Protein AF-M3GZ84-F1 (afdb_monomer)

InterPro domains:
  IPR010106 Recombination-promoting nuclease RpnA [TIGR01784] (3-146)
  IPR051699 Rpn/YhgA-like nuclease [PTHR34611] (2-146)

Foldseek 3Di:
DDPVVVVVLLVCLVVVLVVCLPPDPVSNLVVVLVNVLSLVPDPDPVVSLVSLLVSLLVSLVSDPDDLVSVLVSQVVRPHDVVSSVSNVVSNVVVVVVVVVVVVVVVVVVVLLVVLLVVLLVCVVVPDDPVVSCVVSVDDPVSNVVVPNDNPPDPDD

Radius of gyration: 26.36 Å; Cα contacts (8 Å, |Δi|>4): 94; chains: 1; bounding box: 59×30×72 Å

Mean predicted aligned error: 8.47 Å

pLDDT: mean 87.45, std 11.93, range [36.0, 97.69]

Structure (mmCIF, N/CA/C/O backbone):
data_AF-M3GZ84-F1
#
_entry.id   AF-M3GZ84-F1
#
loop_
_atom_site.group_PDB
_atom_site.id
_atom_site.type_symbol
_atom_site.label_atom_id
_atom_site.label_alt_id
_atom_site.label_comp_id
_atom_site.label_asym_id
_atom_site.label_entity_id
_atom_site.label_seq_id
_atom_site.pdbx_PDB_ins_code
_atom_site.Cartn_x
_atom_site.Cartn_y
_atom_site.Cartn_z
_atom_site.occupancy
_atom_site.B_iso_or_equiv
_atom_site.auth_seq_id
_atom_site.auth_comp_id
_atom_site.auth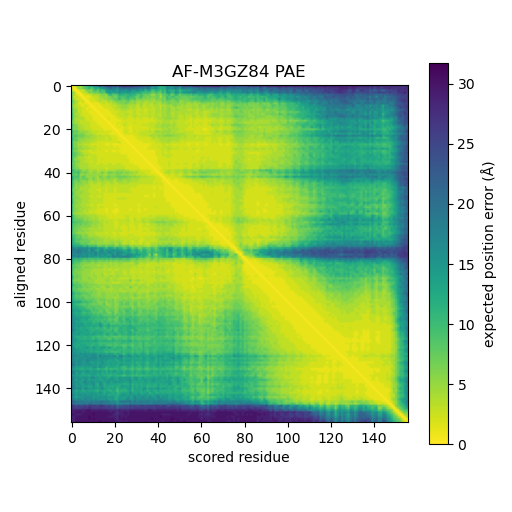_asym_id
_atom_site.auth_atom_id
_atom_site.pdbx_PDB_model_num
ATOM 1 N N . MET A 1 1 ? 9.089 13.309 -31.161 1.00 57.62 1 MET A N 1
ATOM 2 C CA . MET A 1 1 ? 8.425 12.030 -30.834 1.00 57.62 1 MET A CA 1
ATOM 3 C C . MET A 1 1 ? 6.951 12.296 -31.014 1.00 57.62 1 MET A C 1
ATOM 5 O O . MET A 1 1 ? 6.467 13.194 -30.340 1.00 57.62 1 MET A O 1
ATOM 9 N N . ASP A 1 2 ? 6.294 11.620 -31.954 1.00 69.88 2 ASP A N 1
ATOM 10 C CA . ASP A 1 2 ? 4.871 11.851 -32.221 1.00 69.88 2 ASP A CA 1
ATOM 11 C C . ASP A 1 2 ? 4.022 11.442 -31.019 1.00 69.88 2 ASP A C 1
ATOM 13 O O . ASP A 1 2 ? 4.279 10.406 -30.398 1.00 69.88 2 ASP A O 1
ATOM 17 N N . LEU A 1 3 ? 3.008 12.251 -30.708 1.00 68.62 3 LEU A N 1
ATOM 18 C CA . LEU A 1 3 ? 2.092 12.047 -29.584 1.00 68.62 3 LEU A CA 1
ATOM 19 C C . LEU A 1 3 ? 1.469 10.639 -29.609 1.00 68.62 3 LEU A C 1
ATOM 21 O O . LEU A 1 3 ? 1.516 9.928 -28.608 1.00 68.62 3 LEU A O 1
ATOM 25 N N . ASN A 1 4 ? 1.056 10.177 -30.793 1.00 75.25 4 ASN A N 1
ATOM 26 C CA . ASN A 1 4 ? 0.473 8.847 -31.012 1.00 75.25 4 ASN A CA 1
ATOM 27 C C . ASN A 1 4 ? 1.412 7.695 -30.604 1.00 75.25 4 ASN A C 1
ATOM 29 O O . ASN A 1 4 ? 0.971 6.649 -30.128 1.00 75.25 4 ASN A O 1
ATOM 33 N N . ARG A 1 5 ? 2.732 7.870 -30.772 1.00 75.62 5 ARG A N 1
ATOM 34 C CA . ARG A 1 5 ? 3.723 6.852 -30.392 1.00 75.62 5 ARG A CA 1
ATOM 35 C C . ARG A 1 5 ? 3.927 6.815 -28.879 1.00 75.62 5 ARG A C 1
ATOM 37 O O . ARG A 1 5 ? 4.102 5.733 -28.327 1.00 75.62 5 ARG A O 1
ATOM 44 N N . LEU A 1 6 ? 3.893 7.971 -28.218 1.00 75.31 6 LEU A N 1
ATOM 45 C CA . LEU A 1 6 ? 3.971 8.053 -26.760 1.00 75.31 6 LEU A CA 1
ATOM 46 C C . LEU A 1 6 ? 2.742 7.417 -26.109 1.00 75.31 6 LEU A C 1
ATOM 48 O O . LEU A 1 6 ? 2.899 6.572 -25.236 1.00 75.31 6 LEU A O 1
ATOM 52 N N . GLU A 1 7 ? 1.542 7.763 -26.576 1.00 78.31 7 GLU A N 1
ATOM 53 C CA . GLU A 1 7 ? 0.286 7.202 -26.068 1.00 78.31 7 GLU A CA 1
ATOM 54 C C . GLU A 1 7 ? 0.242 5.680 -26.228 1.00 78.31 7 GLU A C 1
ATOM 56 O O . GLU A 1 7 ? -0.076 4.965 -25.277 1.00 78.31 7 GLU A O 1
ATOM 61 N N . SER A 1 8 ? 0.666 5.164 -27.387 1.00 83.81 8 SER A N 1
ATOM 62 C CA . SER A 1 8 ? 0.755 3.719 -27.600 1.00 83.81 8 SER A CA 1
ATOM 63 C C . SER A 1 8 ? 1.757 3.037 -26.663 1.00 83.81 8 SER A C 1
ATOM 65 O O . SER A 1 8 ? 1.510 1.898 -26.269 1.00 83.81 8 SER A O 1
ATOM 67 N N . ILE A 1 9 ? 2.884 3.676 -26.328 1.00 79.00 9 ILE A N 1
ATOM 68 C CA . ILE A 1 9 ? 3.871 3.113 -25.392 1.00 79.00 9 ILE A CA 1
ATOM 69 C C . ILE A 1 9 ? 3.307 3.135 -23.973 1.00 79.00 9 ILE A C 1
ATOM 71 O O . ILE A 1 9 ? 3.304 2.105 -23.305 1.00 79.00 9 ILE A O 1
ATOM 75 N N . THR A 1 10 ? 2.777 4.274 -23.525 1.00 80.31 10 THR A N 1
ATOM 76 C CA . THR A 1 10 ? 2.200 4.419 -22.185 1.00 80.31 10 THR A CA 1
ATOM 77 C C . THR A 1 10 ? 1.062 3.426 -21.952 1.00 80.31 10 THR A C 1
ATOM 79 O O . THR A 1 10 ? 1.033 2.774 -20.911 1.00 80.31 10 THR A O 1
ATOM 82 N N . LEU A 1 11 ? 0.169 3.241 -22.929 1.00 85.12 11 LEU A N 1
ATOM 83 C CA . LEU A 1 11 ? -0.943 2.299 -22.809 1.00 85.12 11 LEU A CA 1
ATOM 84 C C . LEU A 1 11 ? -0.468 0.841 -22.743 1.00 85.12 11 LEU A C 1
ATOM 86 O O . LEU A 1 11 ? -0.977 0.080 -21.924 1.00 85.12 11 LEU A O 1
ATOM 90 N N . ARG A 1 12 ? 0.536 0.458 -23.545 1.00 86.31 12 ARG A N 1
ATOM 91 C CA . ARG A 1 12 ? 1.141 -0.886 -23.482 1.00 86.31 12 ARG A CA 1
ATOM 92 C C . ARG A 1 12 ? 1.794 -1.156 -22.131 1.00 86.31 12 ARG A C 1
ATOM 94 O O . ARG A 1 12 ? 1.568 -2.221 -21.567 1.00 86.31 12 ARG A O 1
ATOM 101 N N . VAL A 1 13 ? 2.552 -0.190 -21.610 1.00 87.12 13 VAL A N 1
ATOM 102 C CA . VAL A 1 13 ? 3.202 -0.300 -20.297 1.00 87.12 13 VAL A CA 1
ATOM 103 C C . VAL A 1 13 ? 2.159 -0.485 -19.199 1.00 87.12 13 VAL A C 1
ATOM 105 O O . VAL A 1 13 ? 2.245 -1.450 -18.446 1.00 87.12 13 VAL A O 1
ATOM 108 N N . ILE A 1 14 ? 1.144 0.385 -19.138 1.00 85.94 14 ILE A N 1
ATOM 109 C CA . ILE A 1 14 ? 0.098 0.308 -18.108 1.00 85.94 14 ILE A CA 1
ATOM 110 C C . ILE A 1 14 ? -0.656 -1.018 -18.205 1.00 85.94 14 ILE A C 1
ATOM 112 O O . ILE A 1 14 ? -0.766 -1.731 -17.210 1.00 85.94 14 ILE A O 1
ATOM 116 N N . LEU A 1 15 ? -1.158 -1.365 -19.394 1.00 89.25 15 LEU A N 1
ATOM 117 C CA . LEU A 1 15 ? -1.984 -2.554 -19.569 1.00 89.25 15 LEU A CA 1
ATOM 118 C C . LEU A 1 15 ? -1.208 -3.829 -19.240 1.00 89.25 15 LEU A C 1
ATOM 120 O O . LEU A 1 15 ? -1.710 -4.667 -18.495 1.00 89.25 15 LEU A O 1
ATOM 124 N N . GLY A 1 16 ? 0.014 -3.968 -19.753 1.00 90.69 16 GLY A N 1
ATOM 125 C CA . GLY A 1 16 ? 0.781 -5.184 -19.523 1.00 90.69 16 GLY A CA 1
ATOM 126 C C . GLY A 1 16 ? 1.244 -5.318 -18.070 1.00 90.69 16 GLY A C 1
ATOM 127 O O . GLY A 1 16 ? 1.225 -6.424 -17.541 1.00 90.69 16 GLY A O 1
ATOM 128 N N . VAL A 1 17 ? 1.557 -4.214 -17.374 1.00 92.44 17 VAL A N 1
ATOM 129 C CA . VAL A 1 17 ? 1.848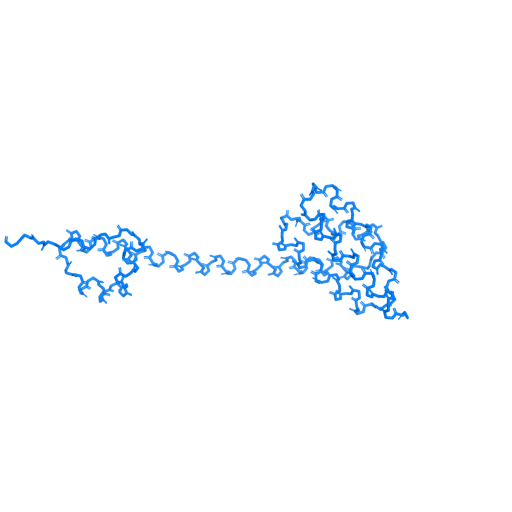 -4.271 -15.929 1.00 92.44 17 VAL A CA 1
ATOM 130 C C . VAL A 1 17 ? 0.610 -4.721 -15.164 1.00 92.44 17 VAL A C 1
ATOM 132 O O . VAL A 1 17 ? 0.706 -5.670 -14.400 1.00 92.44 17 VAL A O 1
ATOM 135 N N . VAL A 1 18 ? -0.560 -4.123 -15.411 1.00 92.50 18 VAL A N 1
ATOM 136 C CA . VAL A 1 18 ? -1.818 -4.505 -14.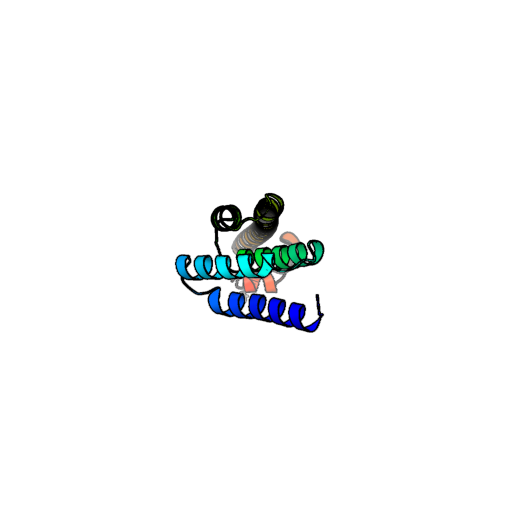740 1.00 92.50 18 VAL A CA 1
ATOM 137 C C . VAL A 1 18 ? -2.175 -5.975 -14.981 1.00 92.50 18 VAL A C 1
ATOM 139 O O . VAL A 1 18 ? -2.633 -6.654 -14.068 1.00 92.50 18 VAL A O 1
ATOM 142 N N . GLN A 1 19 ? -1.957 -6.486 -16.193 1.00 92.81 19 GLN A N 1
ATOM 143 C CA . GLN A 1 19 ? -2.244 -7.882 -16.530 1.00 92.81 19 GLN A CA 1
ATOM 144 C C . GLN A 1 19 ? -1.292 -8.864 -15.842 1.00 92.81 19 GLN A C 1
ATOM 146 O O . GLN A 1 19 ? -1.713 -9.950 -15.452 1.00 92.81 19 GLN A O 1
ATOM 151 N N . LYS A 1 20 ? -0.020 -8.484 -15.690 1.00 94.56 20 LYS A N 1
ATOM 152 C CA . LYS A 1 20 ? 1.041 -9.379 -15.216 1.00 94.56 20 LYS A CA 1
ATOM 153 C C . LYS A 1 20 ? 1.379 -9.216 -13.737 1.00 94.56 20 LYS A C 1
ATOM 155 O O . LYS A 1 20 ? 2.101 -10.043 -13.191 1.00 94.56 20 LYS A O 1
ATOM 160 N N . ILE A 1 21 ? 0.824 -8.206 -13.061 1.00 94.06 21 ILE A N 1
ATOM 161 C CA . ILE A 1 21 ? 1.081 -7.907 -11.641 1.00 94.06 21 ILE A CA 1
ATOM 162 C C . ILE A 1 21 ? 0.657 -9.028 -10.686 1.00 94.06 21 ILE A C 1
ATOM 164 O O . ILE A 1 21 ? 0.983 -8.972 -9.511 1.00 94.06 21 ILE A O 1
ATOM 168 N N . TRP A 1 22 ? -0.051 -10.059 -11.137 1.00 93.12 22 TRP A N 1
ATOM 169 C CA . TRP A 1 22 ? -0.416 -11.216 -10.310 1.00 93.12 22 TRP A CA 1
ATOM 170 C C . TRP A 1 22 ? 0.322 -12.503 -10.713 1.00 93.12 22 TRP A C 1
ATOM 172 O O . TRP A 1 22 ? 0.101 -13.544 -10.104 1.00 93.12 22 TRP A O 1
ATOM 182 N N . GLU A 1 23 ? 1.203 -12.451 -11.719 1.00 94.19 23 GLU A N 1
ATOM 183 C CA . GLU A 1 23 ? 2.042 -13.590 -12.121 1.00 94.19 23 GLU A CA 1
ATOM 184 C C . GLU A 1 23 ? 3.148 -13.873 -11.086 1.00 94.19 23 GLU A C 1
ATOM 186 O O . GLU A 1 23 ? 3.435 -13.045 -10.232 1.00 94.19 23 GLU A O 1
ATOM 191 N N . GLY A 1 24 ? 3.811 -15.030 -11.133 1.00 92.94 24 GLY A N 1
ATOM 192 C CA . GLY A 1 24 ? 4.948 -15.290 -10.233 1.00 92.94 24 GLY A CA 1
ATOM 193 C C . GLY A 1 24 ? 6.099 -14.291 -10.430 1.00 92.94 24 GLY A C 1
ATOM 194 O O . GLY A 1 24 ? 6.284 -13.778 -11.536 1.00 92.94 24 GLY A O 1
ATOM 195 N N . ASP A 1 25 ? 6.897 -14.051 -9.385 1.00 90.75 25 ASP A N 1
ATOM 196 C CA . ASP A 1 25 ? 7.905 -12.975 -9.361 1.00 90.75 25 ASP A CA 1
ATOM 197 C C . ASP A 1 25 ? 8.889 -13.041 -10.529 1.00 90.75 25 ASP A C 1
ATOM 199 O O . ASP A 1 25 ? 9.117 -12.036 -11.192 1.00 90.75 25 ASP A O 1
ATOM 203 N N . ALA A 1 26 ? 9.384 -14.232 -10.876 1.00 91.19 26 ALA A N 1
ATOM 204 C CA . ALA A 1 26 ? 10.273 -14.408 -12.026 1.00 91.19 26 ALA A CA 1
ATOM 205 C C . ALA A 1 26 ? 9.624 -13.991 -13.364 1.00 91.19 26 ALA A C 1
ATOM 207 O O . ALA A 1 26 ? 10.275 -13.358 -14.195 1.00 91.19 26 ALA A O 1
ATOM 208 N N . SER A 1 27 ? 8.341 -14.318 -13.571 1.00 93.44 27 SER A N 1
ATOM 209 C CA . SER A 1 27 ? 7.594 -13.942 -14.784 1.00 93.44 27 SER A CA 1
ATOM 210 C C . SER A 1 27 ? 7.365 -12.435 -14.838 1.00 93.44 27 SER A C 1
ATOM 212 O O . SER A 1 27 ? 7.602 -11.788 -15.860 1.00 93.44 27 SER A O 1
ATOM 214 N N . PHE A 1 28 ? 6.948 -11.864 -13.707 1.00 94.81 28 PHE A N 1
ATOM 215 C CA . PHE A 1 28 ? 6.682 -10.440 -13.596 1.00 94.81 28 PHE A CA 1
ATOM 216 C C . PHE A 1 28 ? 7.956 -9.602 -13.770 1.00 94.81 28 PHE A C 1
ATOM 218 O O . PHE A 1 28 ? 7.951 -8.651 -14.548 1.00 94.81 28 PHE A O 1
ATOM 225 N N . LEU A 1 29 ? 9.057 -9.975 -13.110 1.00 91.88 29 LEU A N 1
ATOM 226 C CA . LEU A 1 29 ? 10.350 -9.293 -13.216 1.00 91.88 29 LEU A CA 1
ATOM 227 C C . LEU A 1 29 ? 10.942 -9.389 -14.626 1.00 91.88 29 LEU A C 1
ATOM 229 O O . LEU A 1 29 ? 11.462 -8.398 -15.135 1.00 91.88 29 LEU A O 1
ATOM 233 N N . GLY A 1 30 ? 10.813 -10.544 -15.289 1.00 91.62 30 GLY A N 1
ATOM 234 C CA . GLY A 1 30 ? 11.210 -10.692 -16.691 1.00 91.62 30 GLY A CA 1
ATOM 235 C C . GLY A 1 30 ? 10.466 -9.711 -17.601 1.00 91.62 30 GLY A C 1
ATOM 236 O O . GLY A 1 30 ? 11.090 -8.962 -18.352 1.00 91.62 30 GLY A O 1
ATOM 237 N N . TYR A 1 31 ? 9.139 -9.635 -17.461 1.00 92.88 31 TYR A N 1
ATOM 238 C CA . TYR A 1 31 ? 8.319 -8.666 -18.192 1.00 92.88 31 TYR A CA 1
ATOM 239 C C . TYR A 1 31 ? 8.659 -7.210 -17.838 1.00 92.88 31 TYR A C 1
ATOM 241 O O . TYR A 1 31 ? 8.696 -6.340 -18.709 1.00 92.88 31 TYR A O 1
ATOM 249 N N . LEU A 1 32 ? 8.929 -6.926 -16.564 1.00 92.12 32 LEU A N 1
ATOM 250 C CA . LEU A 1 32 ? 9.310 -5.592 -16.118 1.00 92.12 32 LEU A CA 1
ATOM 251 C C . LEU A 1 32 ? 10.612 -5.128 -16.794 1.00 92.12 32 LEU A C 1
ATOM 253 O O . LEU A 1 32 ? 10.733 -3.955 -17.140 1.00 92.12 32 LEU A O 1
ATOM 257 N N . GLY A 1 33 ? 11.536 -6.052 -17.074 1.00 90.00 33 GLY A N 1
ATOM 258 C CA . GLY A 1 33 ? 12.761 -5.765 -17.818 1.00 90.00 33 GLY A CA 1
ATOM 259 C C . GLY A 1 33 ? 12.467 -5.305 -19.246 1.00 90.00 33 GLY A C 1
ATOM 260 O O . GLY A 1 33 ? 13.018 -4.306 -19.704 1.00 90.00 33 GLY A O 1
ATOM 261 N N . GLU A 1 34 ? 11.524 -5.962 -19.925 1.00 89.50 34 GLU A N 1
ATOM 262 C CA . GLU A 1 34 ? 11.061 -5.544 -21.255 1.00 89.50 34 GLU A CA 1
ATOM 263 C C . GLU A 1 34 ? 10.404 -4.157 -21.220 1.00 89.50 34 GLU A C 1
ATOM 265 O O . GLU A 1 34 ? 10.654 -3.319 -22.089 1.00 89.50 34 GLU A O 1
ATOM 270 N N . VAL A 1 35 ? 9.588 -3.883 -20.195 1.00 90.31 35 VAL A N 1
ATOM 271 C CA . VAL A 1 35 ? 8.982 -2.560 -19.977 1.00 90.31 35 VAL A CA 1
ATOM 272 C C . VAL A 1 35 ? 10.055 -1.492 -19.822 1.00 90.31 35 VAL A C 1
ATOM 274 O O . VAL A 1 35 ? 9.943 -0.420 -20.419 1.00 90.31 35 VAL A O 1
ATOM 277 N N . PHE A 1 36 ? 11.097 -1.773 -19.046 1.00 88.50 36 PHE A N 1
ATOM 278 C CA . PHE A 1 36 ? 12.198 -0.845 -18.849 1.00 88.50 36 PHE A CA 1
ATOM 279 C C . PHE A 1 36 ? 12.901 -0.576 -20.180 1.00 88.50 36 PHE A C 1
ATOM 281 O O . PHE A 1 36 ? 12.942 0.573 -20.616 1.00 88.50 36 PHE A O 1
ATOM 288 N N . GLU A 1 37 ? 13.312 -1.604 -20.919 1.00 85.50 37 GLU A N 1
ATOM 289 C CA . GLU A 1 37 ? 13.907 -1.429 -22.251 1.00 85.50 37 GLU A CA 1
ATOM 290 C C . GLU A 1 37 ? 13.025 -0.584 -23.190 1.00 85.50 37 GLU A C 1
ATOM 292 O O . GLU A 1 37 ? 13.518 0.332 -23.853 1.00 85.50 37 GLU A O 1
ATOM 297 N N . LEU A 1 38 ? 11.702 -0.778 -23.187 1.00 86.56 38 LEU A N 1
ATOM 298 C CA . LEU A 1 38 ? 10.774 0.055 -23.964 1.00 86.56 38 LEU A CA 1
ATOM 299 C C . LEU A 1 38 ? 10.793 1.531 -23.535 1.00 86.56 38 LEU A C 1
ATOM 301 O O . LEU A 1 38 ? 10.751 2.429 -24.385 1.00 86.56 38 LEU A O 1
ATOM 305 N N . LEU A 1 39 ? 10.873 1.799 -22.231 1.00 85.62 39 LEU A N 1
ATOM 306 C CA . LEU A 1 39 ? 10.952 3.152 -21.682 1.00 85.62 39 LEU A CA 1
ATOM 307 C C . LEU A 1 39 ? 12.294 3.832 -21.988 1.00 85.62 39 LEU A C 1
ATOM 309 O O . LEU A 1 39 ? 12.312 5.058 -22.135 1.00 85.62 39 LEU A O 1
ATOM 313 N N . THR A 1 40 ? 13.394 3.087 -22.185 1.00 77.31 40 THR A N 1
ATOM 314 C CA . THR A 1 40 ? 14.672 3.678 -22.645 1.00 77.31 40 THR A CA 1
ATOM 315 C C . THR A 1 40 ? 14.538 4.381 -23.998 1.00 77.31 40 THR A C 1
ATOM 317 O O . THR A 1 40 ? 15.210 5.384 -24.255 1.00 77.31 40 THR A O 1
ATOM 320 N N . GLY A 1 41 ? 13.622 3.904 -24.849 1.00 78.81 41 GLY A N 1
ATOM 321 C CA . GLY A 1 41 ? 13.349 4.468 -26.168 1.00 78.81 41 GLY A CA 1
ATOM 322 C C . GLY A 1 41 ? 12.670 5.844 -26.140 1.00 78.81 41 GLY A C 1
ATOM 323 O O . GLY A 1 41 ? 12.601 6.520 -27.173 1.00 78.81 41 GLY A O 1
ATOM 324 N N . LEU A 1 42 ? 12.174 6.293 -24.981 1.00 83.81 42 LEU A N 1
ATOM 325 C CA . LEU A 1 42 ? 11.520 7.593 -24.824 1.00 83.81 42 LEU A CA 1
ATOM 326 C C . LEU A 1 42 ? 12.546 8.717 -24.684 1.00 83.81 42 LEU A C 1
ATOM 328 O O . LEU A 1 42 ? 13.132 8.902 -23.624 1.00 83.81 42 LEU A O 1
ATOM 332 N N . LYS A 1 43 ? 12.719 9.542 -25.722 1.00 82.69 43 LYS A N 1
ATOM 333 C CA . LYS A 1 43 ? 13.688 10.659 -25.701 1.00 82.69 43 LYS A CA 1
ATOM 334 C C . LYS A 1 43 ? 13.414 11.724 -24.629 1.00 82.69 43 LYS A C 1
ATOM 336 O O . LYS A 1 43 ? 14.330 12.447 -24.264 1.00 82.69 43 LYS A O 1
ATOM 341 N N . ASN A 1 44 ? 12.167 11.863 -24.177 1.00 86.44 44 ASN A N 1
ATOM 342 C CA . ASN A 1 44 ? 11.808 12.840 -23.151 1.00 86.44 44 ASN A CA 1
ATOM 343 C C . ASN A 1 44 ? 12.063 12.247 -21.760 1.00 86.44 44 ASN A C 1
ATOM 345 O O . ASN A 1 44 ? 11.287 11.421 -21.283 1.00 86.44 44 ASN A O 1
ATOM 349 N N . GLU A 1 45 ? 13.146 12.694 -21.134 1.00 85.19 45 GLU A N 1
ATOM 350 C CA . GLU A 1 45 ? 13.583 12.265 -19.807 1.00 85.19 45 GLU A CA 1
ATOM 351 C C . GLU A 1 45 ? 12.559 12.576 -18.713 1.00 85.19 45 GLU A C 1
ATOM 353 O O . GLU A 1 45 ? 12.153 11.673 -17.989 1.00 85.19 45 GLU A O 1
ATOM 358 N N . SER A 1 46 ? 12.047 13.809 -18.658 1.00 87.94 46 SER A N 1
ATOM 359 C CA . SER A 1 46 ? 11.027 14.204 -17.676 1.00 87.94 46 SER A CA 1
ATOM 360 C C . SER A 1 46 ? 9.794 13.298 -17.745 1.00 87.94 46 SER A C 1
ATOM 362 O O . SER A 1 46 ? 9.299 12.826 -16.721 1.00 87.94 46 SER A O 1
ATOM 364 N N . LYS A 1 47 ? 9.340 12.967 -18.962 1.00 86.75 47 LYS A N 1
ATOM 365 C CA . LYS A 1 47 ? 8.206 12.056 -19.144 1.00 86.75 47 LYS A CA 1
ATOM 366 C C . LYS A 1 47 ? 8.537 10.627 -18.724 1.00 86.75 47 LYS A C 1
ATOM 368 O O . LYS A 1 47 ? 7.673 9.930 -18.199 1.00 86.75 47 LYS A O 1
ATOM 373 N N . ARG A 1 48 ? 9.774 10.188 -18.955 1.00 87.12 48 ARG A N 1
ATOM 374 C CA . ARG A 1 48 ? 10.252 8.866 -18.551 1.00 87.12 48 ARG A CA 1
ATOM 375 C C . ARG A 1 48 ? 10.257 8.732 -17.029 1.00 87.12 48 ARG A C 1
ATOM 377 O O . ARG A 1 48 ? 9.695 7.769 -16.519 1.00 87.12 48 ARG A O 1
ATOM 384 N N . VAL A 1 49 ? 10.804 9.724 -16.324 1.00 88.62 49 VAL A N 1
ATOM 385 C CA . VAL A 1 49 ? 10.797 9.803 -14.855 1.00 88.62 49 VAL A CA 1
ATOM 386 C C . VAL A 1 49 ? 9.367 9.769 -14.314 1.00 88.62 49 VAL A C 1
ATOM 388 O O . VAL A 1 49 ? 9.076 8.982 -13.419 1.00 88.62 49 VAL A O 1
ATOM 391 N N . GLU A 1 50 ? 8.445 10.539 -14.903 1.00 89.81 50 GLU A N 1
ATOM 392 C CA . GLU A 1 50 ? 7.031 10.539 -14.496 1.00 89.81 50 GLU A CA 1
ATOM 393 C C . GLU A 1 50 ? 6.384 9.146 -14.632 1.00 89.81 50 GLU A C 1
ATOM 395 O O . GLU A 1 50 ? 5.628 8.713 -13.759 1.00 89.81 50 GLU A O 1
ATOM 400 N N . ILE A 1 51 ? 6.681 8.431 -15.723 1.00 89.31 51 ILE A N 1
ATOM 401 C CA . ILE A 1 51 ? 6.162 7.078 -15.953 1.00 89.31 51 ILE A CA 1
ATOM 402 C C . ILE A 1 51 ? 6.753 6.095 -14.940 1.00 89.31 51 ILE A C 1
ATOM 404 O O . ILE A 1 51 ? 5.993 5.343 -14.334 1.00 89.31 51 ILE A O 1
ATOM 408 N N . PHE A 1 52 ? 8.070 6.123 -14.714 1.00 90.38 52 PHE A N 1
ATOM 409 C CA . PHE A 1 52 ? 8.723 5.264 -13.723 1.00 90.38 52 PHE A CA 1
ATOM 410 C C . PHE A 1 52 ? 8.193 5.500 -12.315 1.00 90.38 52 PHE A C 1
ATOM 412 O O . PHE A 1 52 ? 7.862 4.543 -11.623 1.00 90.38 52 PHE A O 1
ATOM 419 N N . GLN A 1 53 ? 8.030 6.759 -11.911 1.00 91.19 53 GLN A N 1
ATOM 420 C CA . GLN A 1 53 ? 7.509 7.096 -10.591 1.00 91.19 53 GLN A CA 1
ATOM 421 C C . GLN A 1 53 ? 6.111 6.503 -10.372 1.00 91.19 53 GLN A C 1
ATOM 423 O O . GLN A 1 53 ? 5.848 5.887 -9.340 1.00 91.19 53 GLN A O 1
ATOM 428 N N . LYS A 1 54 ? 5.213 6.651 -11.354 1.00 92.00 54 LYS A N 1
ATOM 429 C CA . LYS A 1 54 ? 3.861 6.074 -11.295 1.00 92.00 54 LYS A CA 1
ATOM 430 C C . LYS A 1 54 ? 3.886 4.547 -11.315 1.00 92.00 54 LYS A C 1
ATOM 432 O O . LYS A 1 54 ? 3.098 3.918 -10.615 1.00 92.00 54 LYS A O 1
ATOM 437 N N . LEU A 1 55 ? 4.789 3.964 -12.100 1.00 92.94 55 LEU A N 1
ATOM 438 C CA . LEU A 1 55 ? 4.962 2.523 -12.206 1.00 92.94 55 LEU A CA 1
ATOM 439 C C . LEU A 1 55 ? 5.437 1.919 -10.880 1.00 92.94 55 LEU A C 1
ATOM 441 O O . LEU A 1 55 ? 4.783 1.017 -10.368 1.00 92.94 55 LEU A O 1
ATOM 445 N N . PHE A 1 56 ? 6.510 2.446 -10.288 1.00 94.19 56 PHE A N 1
ATOM 446 C CA . PHE A 1 56 ? 7.020 1.990 -8.991 1.00 94.19 56 PHE A CA 1
ATOM 447 C C . PHE A 1 56 ? 5.986 2.168 -7.889 1.00 94.19 56 PHE A C 1
ATOM 449 O O . PHE A 1 56 ? 5.762 1.245 -7.110 1.00 94.19 56 PHE A O 1
ATOM 456 N N . LEU A 1 57 ? 5.290 3.310 -7.871 1.00 93.62 57 LEU A N 1
ATOM 457 C CA . LEU A 1 57 ? 4.207 3.541 -6.924 1.00 93.62 57 LEU A CA 1
ATOM 458 C C . LEU A 1 57 ? 3.139 2.448 -7.027 1.00 93.62 57 LEU A C 1
ATOM 460 O O . LEU A 1 57 ? 2.705 1.928 -6.006 1.00 93.62 57 LEU A O 1
ATOM 464 N N . TYR A 1 58 ? 2.707 2.092 -8.237 1.00 94.25 58 TYR A N 1
ATOM 465 C CA . TYR A 1 58 ? 1.711 1.040 -8.423 1.00 94.25 58 TYR A CA 1
ATOM 466 C C . TYR A 1 58 ? 2.237 -0.332 -7.991 1.00 94.25 58 TYR A C 1
ATOM 468 O O . TYR A 1 58 ? 1.562 -1.029 -7.238 1.00 94.25 58 TYR A O 1
ATOM 476 N N . ILE A 1 59 ? 3.448 -0.695 -8.420 1.00 94.50 59 ILE A N 1
ATOM 477 C CA . ILE A 1 59 ? 4.048 -1.997 -8.117 1.00 94.50 59 ILE A CA 1
ATOM 478 C C . ILE A 1 59 ? 4.173 -2.191 -6.605 1.00 94.50 59 ILE A C 1
ATOM 480 O O . ILE A 1 59 ? 3.634 -3.164 -6.091 1.00 94.50 59 ILE A O 1
ATOM 484 N N . PHE A 1 60 ? 4.791 -1.253 -5.885 1.00 94.75 60 PHE A N 1
ATOM 485 C CA . PHE A 1 60 ? 4.991 -1.369 -4.435 1.00 94.75 60 PHE A CA 1
ATOM 486 C C . PHE A 1 60 ? 3.695 -1.266 -3.620 1.00 94.75 60 PHE A C 1
ATOM 488 O O . PHE A 1 60 ? 3.650 -1.717 -2.483 1.00 94.75 60 PHE A O 1
ATOM 495 N N . ASN A 1 61 ? 2.631 -0.672 -4.173 1.00 91.81 61 ASN A N 1
ATOM 496 C CA . ASN A 1 61 ? 1.323 -0.664 -3.509 1.00 91.81 61 ASN A CA 1
ATOM 497 C C . ASN A 1 61 ? 0.572 -1.994 -3.650 1.00 91.81 61 ASN A C 1
ATOM 499 O O . ASN A 1 61 ? -0.281 -2.296 -2.820 1.00 91.81 61 ASN A O 1
ATOM 503 N N . VAL A 1 62 ? 0.822 -2.746 -4.724 1.00 92.31 62 VAL A N 1
ATOM 504 C CA . VAL A 1 62 ? 0.090 -3.986 -5.028 1.00 92.31 62 VAL A CA 1
ATOM 505 C C . VAL A 1 62 ? 0.893 -5.225 -4.642 1.00 92.31 62 VAL A C 1
ATOM 507 O O . VAL A 1 62 ? 0.304 -6.246 -4.294 1.00 92.31 62 VAL A O 1
ATOM 510 N N . ARG A 1 63 ? 2.224 -5.146 -4.699 1.00 91.75 63 ARG A N 1
ATOM 511 C CA . ARG A 1 63 ? 3.141 -6.253 -4.440 1.00 91.75 63 ARG A CA 1
ATOM 512 C C . ARG A 1 63 ? 4.081 -5.965 -3.288 1.00 91.75 63 ARG A C 1
ATOM 514 O O . ARG A 1 63 ? 4.676 -4.894 -3.210 1.00 91.75 63 ARG A O 1
ATOM 521 N N . GLU A 1 64 ? 4.313 -7.006 -2.501 1.00 89.50 64 GLU A N 1
ATOM 522 C CA . GLU A 1 64 ? 5.414 -7.093 -1.545 1.00 89.50 64 GLU A CA 1
ATOM 523 C C . GLU A 1 64 ? 6.700 -7.497 -2.283 1.00 89.50 64 GLU A C 1
ATOM 525 O O . GLU A 1 64 ? 7.164 -8.626 -2.175 1.00 89.50 64 GLU A O 1
ATOM 530 N N . ILE A 1 65 ? 7.224 -6.587 -3.107 1.00 90.56 65 ILE A N 1
ATOM 531 C CA . ILE A 1 65 ? 8.481 -6.777 -3.836 1.00 90.56 65 ILE A CA 1
ATOM 532 C C . ILE A 1 65 ? 9.570 -5.915 -3.209 1.00 90.56 65 ILE A C 1
ATOM 534 O O . ILE A 1 65 ? 9.331 -4.744 -2.890 1.00 90.56 65 ILE A O 1
ATOM 538 N N . GLU A 1 66 ? 10.768 -6.471 -3.044 1.00 91.12 66 GLU A N 1
ATOM 539 C CA . GLU A 1 66 ? 11.861 -5.699 -2.469 1.00 91.12 66 GLU A CA 1
ATOM 540 C C . GLU A 1 66 ? 12.373 -4.681 -3.499 1.00 91.12 66 GLU A C 1
ATOM 542 O O . GLU A 1 66 ? 12.580 -5.020 -4.670 1.00 91.12 66 GLU A O 1
ATOM 547 N N . PRO A 1 67 ? 12.632 -3.420 -3.106 1.00 90.81 67 PRO A N 1
ATOM 548 C CA . PRO A 1 67 ? 13.117 -2.404 -4.040 1.00 90.81 67 PRO A CA 1
ATOM 549 C C . PRO A 1 67 ? 14.420 -2.813 -4.726 1.00 90.81 67 PRO A C 1
ATOM 551 O O . PRO A 1 67 ? 14.649 -2.454 -5.879 1.00 90.81 67 PRO A O 1
ATOM 554 N N . THR A 1 68 ? 15.235 -3.618 -4.042 1.00 90.94 68 THR A N 1
ATOM 555 C CA . THR A 1 68 ? 16.494 -4.164 -4.553 1.00 90.94 68 THR A CA 1
ATOM 556 C C . THR A 1 68 ? 16.306 -5.077 -5.762 1.00 90.94 6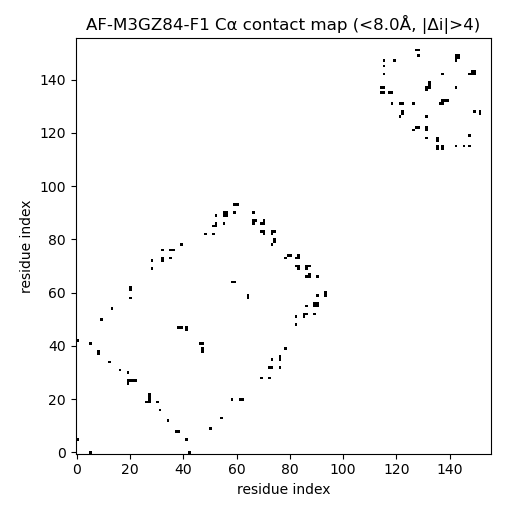8 THR A C 1
ATOM 558 O O . THR A 1 68 ? 17.166 -5.113 -6.637 1.00 90.94 68 THR A O 1
ATOM 561 N N . GLU A 1 69 ? 15.183 -5.786 -5.875 1.00 91.06 69 GLU A N 1
ATOM 562 C CA . GLU A 1 69 ? 14.890 -6.619 -7.047 1.00 91.06 69 GLU A CA 1
ATOM 563 C C . GLU A 1 69 ? 14.659 -5.753 -8.289 1.00 91.06 69 GLU A C 1
ATOM 565 O O . GLU A 1 69 ? 15.133 -6.074 -9.382 1.00 91.06 69 GLU A O 1
ATOM 570 N N . ILE A 1 70 ? 14.002 -4.605 -8.106 1.00 90.00 70 ILE A N 1
ATOM 571 C CA . ILE A 1 70 ? 13.791 -3.619 -9.167 1.00 90.00 70 ILE A CA 1
ATOM 572 C C . ILE A 1 70 ? 15.094 -2.887 -9.505 1.00 90.00 70 ILE A C 1
ATOM 574 O O . ILE A 1 70 ? 15.398 -2.724 -10.688 1.00 90.00 70 ILE A O 1
ATOM 578 N N . THR A 1 71 ? 15.881 -2.458 -8.511 1.00 87.62 71 THR A N 1
ATOM 579 C CA . THR A 1 71 ? 17.158 -1.777 -8.786 1.00 87.62 71 THR A CA 1
ATOM 580 C C . THR A 1 71 ? 18.135 -2.700 -9.498 1.00 87.62 71 THR A C 1
ATOM 582 O O . THR A 1 71 ? 18.717 -2.284 -10.494 1.00 87.62 71 THR A O 1
ATOM 585 N N . ASN A 1 72 ? 18.229 -3.971 -9.092 1.00 87.62 72 ASN A N 1
ATOM 586 C CA . ASN A 1 72 ? 19.036 -4.969 -9.790 1.00 87.62 72 ASN A CA 1
ATOM 587 C C . ASN A 1 72 ? 18.645 -5.051 -11.269 1.00 87.62 72 ASN A C 1
ATOM 589 O O . ASN A 1 72 ? 19.514 -5.046 -12.136 1.00 87.62 72 ASN A O 1
ATOM 593 N N . LEU A 1 73 ? 17.351 -5.079 -11.589 1.00 86.50 73 LEU A N 1
ATOM 594 C CA . LEU A 1 73 ? 16.875 -5.115 -12.972 1.00 86.50 73 LEU A CA 1
ATOM 595 C C . LEU A 1 73 ? 17.257 -3.849 -13.767 1.00 86.50 73 LEU A C 1
ATOM 597 O O . LEU A 1 73 ? 17.651 -3.945 -14.934 1.00 86.50 73 LEU A O 1
ATOM 601 N N . LEU A 1 74 ? 17.193 -2.673 -13.135 1.00 84.06 74 LEU A N 1
ATOM 602 C CA . LEU A 1 74 ? 17.589 -1.388 -13.729 1.00 84.06 74 LEU A CA 1
ATOM 603 C C . LEU A 1 74 ? 19.095 -1.311 -14.006 1.00 84.06 74 LEU A C 1
ATOM 605 O O . LEU A 1 74 ? 19.497 -0.870 -15.086 1.00 84.06 74 LEU A O 1
ATOM 609 N N . SER A 1 75 ? 19.927 -1.809 -13.088 1.00 77.25 75 SER A N 1
ATOM 610 C CA . SER A 1 75 ? 21.385 -1.808 -13.248 1.00 77.25 75 SER A CA 1
ATOM 611 C C . SER A 1 75 ? 21.843 -2.598 -14.483 1.00 77.25 75 SER A C 1
ATOM 613 O O . SER A 1 75 ? 22.876 -2.288 -15.076 1.00 77.25 75 SER A O 1
ATOM 615 N N . HIS A 1 76 ? 21.065 -3.599 -14.913 1.00 69.75 76 HIS A N 1
ATOM 616 C CA . HIS A 1 76 ? 21.360 -4.410 -16.100 1.00 69.75 76 HIS A CA 1
ATOM 617 C C . HIS A 1 76 ? 20.855 -3.798 -17.421 1.00 69.75 76 HIS A C 1
ATOM 619 O O . HIS A 1 76 ? 21.261 -4.255 -18.489 1.00 69.75 76 HIS A O 1
ATOM 625 N N . SER A 1 77 ? 20.008 -2.763 -17.383 1.00 62.81 77 SER A N 1
ATOM 626 C CA . SER A 1 77 ? 19.247 -2.264 -18.546 1.00 62.81 77 SER A CA 1
ATOM 627 C C . SER A 1 77 ? 19.701 -0.883 -19.063 1.00 62.81 77 SER A C 1
ATOM 629 O O . SER A 1 77 ? 18.936 -0.112 -19.635 1.00 62.81 77 SER A O 1
ATOM 631 N N . ARG A 1 78 ? 20.994 -0.547 -18.905 1.00 65.19 78 ARG A N 1
ATOM 632 C CA . ARG A 1 78 ? 21.602 0.753 -19.300 1.00 65.19 78 ARG A CA 1
ATOM 633 C C . ARG A 1 78 ? 20.968 1.983 -18.626 1.00 65.19 78 ARG A C 1
ATOM 635 O O . ARG A 1 78 ? 21.156 3.104 -19.109 1.00 65.19 78 ARG A O 1
ATOM 642 N N . PHE A 1 79 ? 20.217 1.804 -17.542 1.00 66.81 79 PHE A N 1
ATOM 643 C CA . PHE A 1 79 ? 19.600 2.914 -16.824 1.00 66.81 79 PHE A CA 1
ATOM 644 C C . PHE A 1 79 ? 20.599 3.667 -15.947 1.00 66.81 79 PHE A C 1
ATOM 646 O O . PHE A 1 79 ? 21.587 3.117 -15.469 1.00 66.81 79 PHE A O 1
ATOM 653 N N . ASN A 1 80 ? 20.337 4.963 -15.769 1.00 68.75 80 ASN A N 1
ATOM 654 C CA . ASN A 1 80 ? 21.083 5.826 -14.858 1.00 68.75 80 ASN A CA 1
ATOM 655 C C . ASN A 1 80 ? 20.700 5.506 -13.399 1.00 68.75 80 ASN A C 1
ATOM 657 O O . ASN A 1 80 ? 19.544 5.167 -13.130 1.00 68.75 80 ASN A O 1
ATOM 661 N N . ARG A 1 81 ? 21.642 5.712 -12.469 1.00 80.62 81 ARG A N 1
ATOM 662 C CA . ARG A 1 81 ? 21.470 5.631 -11.007 1.00 80.62 81 ARG A CA 1
ATOM 663 C C . ARG A 1 81 ? 20.219 6.372 -10.515 1.00 80.62 81 ARG A C 1
ATOM 665 O O . ARG A 1 81 ? 19.563 5.926 -9.587 1.00 80.62 81 ARG A O 1
ATOM 672 N N . GLU A 1 82 ? 19.829 7.450 -11.189 1.00 82.44 82 GLU A N 1
ATOM 673 C CA . GLU A 1 82 ? 18.618 8.219 -10.870 1.00 82.44 82 GLU A CA 1
ATOM 674 C C . GLU A 1 82 ? 17.325 7.383 -10.843 1.00 82.44 82 GLU A C 1
ATOM 676 O O . GLU A 1 82 ? 16.435 7.662 -10.041 1.00 82.44 82 GLU A O 1
ATOM 681 N N . TYR A 1 83 ? 17.196 6.349 -11.683 1.00 86.50 83 TYR A N 1
ATOM 682 C CA . TYR A 1 83 ? 16.005 5.487 -11.678 1.00 86.50 83 TYR A CA 1
ATOM 683 C C . TYR A 1 83 ? 16.045 4.448 -10.553 1.00 86.50 83 TYR A C 1
ATOM 685 O O . TYR A 1 83 ? 14.992 4.078 -10.033 1.00 86.50 83 TYR A O 1
ATOM 693 N N . GLU A 1 84 ? 17.241 4.011 -10.155 1.00 87.81 84 GLU A N 1
ATOM 694 C CA . GLU A 1 84 ? 17.437 3.168 -8.972 1.00 87.81 84 GLU A CA 1
ATOM 695 C C . GLU A 1 84 ? 17.058 3.951 -7.707 1.00 87.81 84 GLU A C 1
ATOM 697 O O . GLU A 1 84 ? 16.253 3.479 -6.901 1.00 87.81 84 GLU A O 1
ATOM 702 N N . ASP A 1 85 ? 17.543 5.192 -7.593 1.00 89.81 85 ASP A N 1
ATOM 703 C CA . ASP A 1 85 ? 17.196 6.113 -6.507 1.00 89.81 85 ASP A CA 1
ATOM 704 C C . ASP A 1 85 ? 15.684 6.393 -6.479 1.00 89.81 85 ASP A C 1
ATOM 706 O O . ASP A 1 85 ? 15.060 6.415 -5.414 1.00 89.81 85 ASP A O 1
ATOM 710 N N . LEU A 1 86 ? 15.051 6.552 -7.645 1.00 90.62 86 LEU A N 1
ATOM 711 C CA . LEU A 1 86 ? 13.604 6.744 -7.746 1.00 90.62 86 LEU A CA 1
ATOM 712 C C . LEU A 1 86 ? 12.814 5.529 -7.233 1.00 90.62 86 LEU A C 1
ATOM 714 O O . LEU A 1 86 ? 11.807 5.709 -6.542 1.00 90.62 86 LEU A O 1
ATOM 718 N N . ALA A 1 87 ? 13.252 4.304 -7.540 1.00 90.56 87 ALA A N 1
ATOM 719 C CA . ALA A 1 87 ? 12.623 3.086 -7.027 1.00 90.56 87 ALA A CA 1
ATOM 720 C C . ALA A 1 87 ? 12.764 2.992 -5.499 1.00 90.56 87 ALA A C 1
ATOM 722 O O . ALA A 1 87 ? 11.763 2.836 -4.795 1.00 90.56 87 ALA A O 1
ATOM 723 N N . MET A 1 88 ? 13.983 3.183 -4.986 1.00 92.00 88 MET A N 1
ATOM 724 C CA . MET A 1 88 ? 14.285 3.147 -3.551 1.00 92.00 88 MET A CA 1
ATOM 725 C C . MET A 1 88 ? 13.476 4.182 -2.764 1.00 92.00 88 MET A C 1
ATOM 727 O O . MET A 1 88 ? 12.773 3.843 -1.812 1.00 92.00 88 MET A O 1
ATOM 731 N N . THR A 1 89 ? 13.512 5.444 -3.191 1.00 94.19 89 THR A N 1
ATOM 732 C CA . THR A 1 89 ? 12.813 6.541 -2.503 1.00 94.19 89 THR A CA 1
ATOM 733 C C . THR A 1 89 ? 11.294 6.373 -2.524 1.00 94.19 89 THR A C 1
ATOM 735 O O . THR A 1 89 ? 10.624 6.704 -1.543 1.00 94.19 89 THR A O 1
ATOM 738 N N . THR A 1 90 ? 10.735 5.824 -3.608 1.00 92.88 90 THR A N 1
ATOM 739 C CA . THR A 1 90 ? 9.297 5.528 -3.695 1.00 92.88 90 THR A CA 1
ATOM 740 C C . THR A 1 90 ? 8.896 4.467 -2.672 1.00 92.88 90 THR A C 1
ATOM 742 O O . THR A 1 90 ? 7.912 4.659 -1.953 1.00 92.88 90 THR A O 1
ATOM 745 N N . ALA A 1 91 ? 9.670 3.386 -2.554 1.00 93.00 91 ALA A N 1
ATOM 746 C CA . ALA A 1 91 ? 9.408 2.335 -1.578 1.00 93.00 91 ALA A CA 1
ATOM 747 C C . ALA A 1 91 ? 9.565 2.820 -0.130 1.00 93.00 91 ALA A C 1
ATOM 749 O O . ALA A 1 91 ? 8.686 2.585 0.698 1.00 93.00 91 ALA A O 1
ATOM 750 N N . GLU A 1 92 ? 10.633 3.563 0.177 1.00 94.12 92 GLU A N 1
ATOM 751 C CA . GLU A 1 92 ? 10.842 4.136 1.512 1.00 94.12 92 GLU A CA 1
ATOM 752 C C . GLU A 1 92 ? 9.697 5.059 1.931 1.00 94.12 92 GLU A C 1
ATOM 754 O O . GLU A 1 92 ? 9.249 5.022 3.080 1.00 94.12 92 GLU A O 1
ATOM 759 N N . LYS A 1 93 ? 9.208 5.889 1.001 1.00 93.25 93 LYS A N 1
ATOM 760 C CA . LYS A 1 93 ? 8.072 6.773 1.255 1.00 93.25 93 LYS A CA 1
ATOM 761 C C . LYS A 1 93 ? 6.818 5.971 1.605 1.00 93.25 93 LYS A C 1
ATOM 763 O O . LYS A 1 93 ? 6.174 6.281 2.604 1.00 93.25 93 LYS A O 1
ATOM 768 N N . LEU A 1 94 ? 6.492 4.940 0.823 1.00 91.75 94 LEU A N 1
ATOM 769 C CA . LEU A 1 94 ? 5.338 4.079 1.094 1.00 91.75 94 LEU A CA 1
ATOM 770 C C . LEU A 1 94 ? 5.468 3.352 2.434 1.00 91.75 94 LEU A C 1
ATOM 772 O O . LEU A 1 94 ? 4.496 3.296 3.186 1.00 91.75 94 LEU A O 1
ATOM 776 N N . ARG A 1 95 ? 6.666 2.860 2.773 1.00 92.44 95 ARG A N 1
ATOM 777 C CA . ARG A 1 95 ? 6.910 2.192 4.055 1.00 92.44 95 ARG A CA 1
ATOM 778 C C . ARG A 1 95 ? 6.691 3.138 5.232 1.00 92.44 95 ARG A C 1
ATOM 780 O O . ARG A 1 95 ? 5.952 2.794 6.145 1.00 92.44 95 ARG A O 1
ATOM 787 N N . LYS A 1 96 ? 7.237 4.358 5.168 1.00 93.25 96 LYS A N 1
ATOM 788 C CA . LYS A 1 96 ? 7.019 5.399 6.189 1.00 93.25 96 LYS A CA 1
ATOM 789 C C . LYS A 1 96 ? 5.544 5.773 6.327 1.00 93.25 96 LYS A C 1
ATOM 791 O O . LYS A 1 96 ? 5.037 5.883 7.439 1.00 93.25 96 LYS A O 1
ATOM 796 N N . GLU A 1 97 ? 4.833 5.952 5.214 1.00 91.38 97 GLU A N 1
ATOM 797 C CA . GLU A 1 97 ? 3.388 6.214 5.250 1.00 91.38 97 GLU A CA 1
ATOM 798 C C . GLU A 1 97 ? 2.610 5.050 5.880 1.00 91.38 97 GLU A C 1
ATOM 800 O O . GLU A 1 97 ? 1.660 5.280 6.631 1.00 91.38 9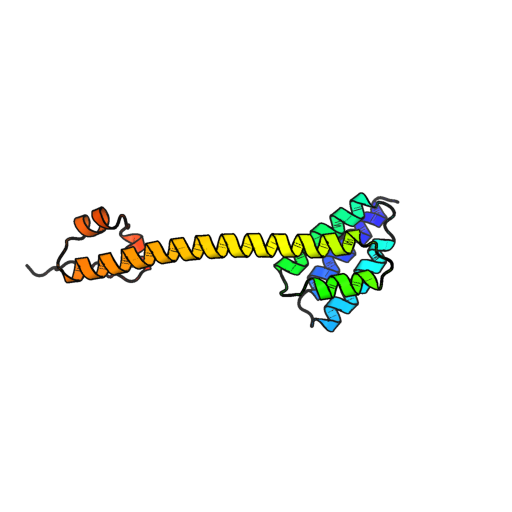7 GLU A O 1
ATOM 805 N N . GLY A 1 98 ? 3.007 3.810 5.584 1.00 92.12 98 GLY A N 1
ATOM 806 C CA . GLY A 1 98 ? 2.444 2.600 6.175 1.00 92.12 98 GLY A CA 1
ATOM 807 C C . GLY A 1 98 ? 2.699 2.505 7.679 1.00 92.12 98 GLY A C 1
ATOM 808 O O . GLY A 1 98 ? 1.756 2.262 8.430 1.00 92.12 98 GLY A O 1
ATOM 809 N N . GLU A 1 99 ? 3.933 2.757 8.119 1.00 94.56 99 GLU A N 1
ATOM 810 C CA . GLU A 1 99 ? 4.343 2.789 9.529 1.00 94.56 99 GLU A CA 1
ATOM 811 C C . GLU A 1 99 ? 3.518 3.822 10.313 1.00 94.56 99 GLU A C 1
ATOM 813 O O . GLU A 1 99 ? 2.859 3.458 11.284 1.00 94.56 99 GLU A O 1
ATOM 818 N N . ILE A 1 100 ? 3.434 5.069 9.829 1.00 94.88 100 ILE A N 1
ATOM 819 C CA . ILE A 1 100 ? 2.660 6.148 10.474 1.00 94.88 100 ILE A CA 1
ATOM 820 C C . ILE A 1 100 ? 1.167 5.799 10.555 1.00 94.88 100 ILE A C 1
ATOM 822 O O . ILE A 1 100 ? 0.533 5.955 11.600 1.00 94.88 100 ILE A O 1
ATOM 826 N N . LYS A 1 101 ? 0.572 5.313 9.455 1.00 93.69 101 LYS A N 1
ATOM 827 C CA . LYS A 1 101 ? -0.843 4.898 9.446 1.00 93.69 101 LYS A CA 1
ATOM 828 C C . LYS A 1 101 ? -1.082 3.725 10.395 1.00 93.69 101 LYS A C 1
ATOM 830 O O . LYS A 1 101 ? -2.130 3.670 11.041 1.00 93.69 101 LYS A O 1
ATOM 835 N N . GLY A 1 102 ? -0.140 2.788 10.453 1.00 96.00 102 GLY A N 1
ATOM 836 C CA . GLY A 1 102 ? -0.172 1.631 11.337 1.00 96.00 102 GLY A CA 1
ATOM 837 C C . GLY A 1 102 ? -0.125 2.039 12.804 1.00 96.00 102 GLY A C 1
ATOM 838 O O . GLY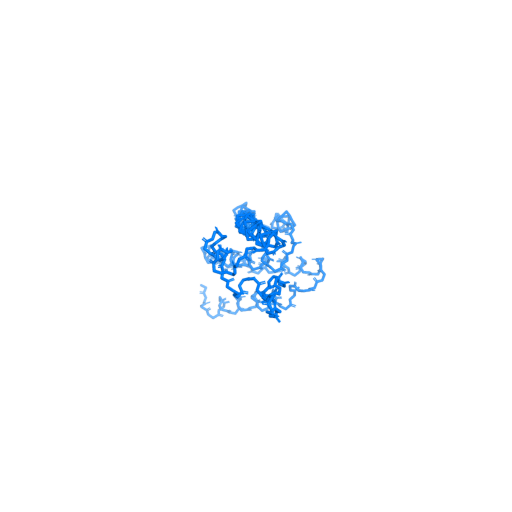 A 1 102 ? -0.987 1.610 13.570 1.00 96.00 102 GLY A O 1
ATOM 839 N N . GLU A 1 103 ? 0.813 2.911 13.166 1.00 97.38 103 GLU A N 1
ATOM 840 C CA . GLU A 1 103 ? 0.982 3.456 14.514 1.00 97.38 103 GLU A CA 1
ATOM 841 C C . GLU A 1 103 ? -0.274 4.205 14.968 1.00 97.38 103 GLU A C 1
ATOM 843 O O . GLU A 1 103 ? -0.887 3.818 15.961 1.00 97.38 103 GLU A O 1
ATOM 848 N N . MET A 1 104 ? -0.759 5.164 14.172 1.00 96.44 104 MET A N 1
ATOM 849 C CA . MET A 1 104 ? -1.971 5.933 14.481 1.00 96.44 104 MET A CA 1
ATOM 850 C C . MET A 1 104 ? -3.212 5.034 14.628 1.00 96.44 104 MET A C 1
ATOM 852 O O . MET A 1 104 ? -4.017 5.199 15.547 1.00 96.44 104 MET A O 1
ATOM 856 N N . LYS A 1 105 ? -3.384 4.046 13.737 1.00 95.75 105 LYS A N 1
ATOM 857 C CA . LYS A 1 105 ? -4.496 3.085 13.825 1.00 95.75 105 LYS A CA 1
ATOM 858 C C . LYS A 1 105 ? -4.356 2.177 15.047 1.00 95.75 105 LYS A C 1
ATOM 860 O O . LYS A 1 105 ? -5.369 1.794 15.632 1.00 95.75 105 LYS A O 1
ATOM 865 N N . GLY A 1 106 ? -3.130 1.798 15.399 1.00 96.62 106 GLY A N 1
ATOM 866 C CA . GLY A 1 106 ? -2.809 0.996 16.574 1.00 96.62 10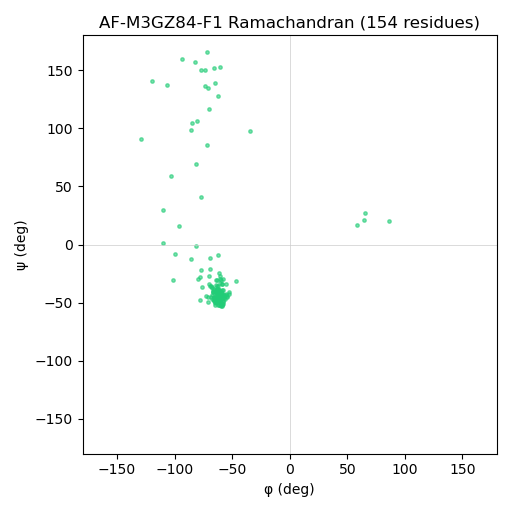6 GLY A CA 1
ATOM 867 C C . GLY A 1 106 ? -3.127 1.736 17.869 1.00 96.62 106 GLY A C 1
ATOM 868 O O . GLY A 1 106 ? -3.861 1.203 18.699 1.00 96.62 106 GLY A O 1
ATOM 869 N N . GLU A 1 107 ? -2.657 2.975 17.996 1.00 97.69 107 GLU A N 1
ATOM 870 C CA . GLU A 1 107 ? -2.897 3.850 19.144 1.00 97.69 107 GLU A CA 1
ATOM 871 C C . GLU A 1 107 ? -4.395 4.092 19.357 1.00 97.69 107 GLU A C 1
ATOM 873 O O . GLU A 1 107 ? -4.919 3.804 20.434 1.00 97.69 107 GLU A O 1
ATOM 878 N N . LEU A 1 108 ? -5.122 4.500 18.308 1.00 95.44 108 LEU A N 1
ATOM 879 C CA . LEU A 1 108 ? -6.567 4.727 18.394 1.00 95.44 108 LEU A CA 1
ATOM 880 C C . LEU A 1 108 ? -7.323 3.456 18.812 1.00 95.44 108 LEU A C 1
ATOM 882 O O . LEU A 1 108 ? -8.198 3.501 19.677 1.00 95.44 108 LEU A O 1
ATOM 886 N N . LYS A 1 109 ? -6.965 2.298 18.238 1.00 95.25 109 LYS A N 1
ATOM 887 C CA . LYS A 1 109 ? -7.544 1.009 18.645 1.00 95.25 109 LYS A CA 1
ATOM 888 C C . LYS A 1 109 ? -7.226 0.669 20.099 1.00 95.25 109 LYS A C 1
ATOM 890 O O . LYS A 1 109 ? -8.084 0.097 20.766 1.00 95.25 109 LYS A O 1
ATOM 895 N N . GLY A 1 110 ? -6.019 0.975 20.571 1.00 96.31 110 GLY A N 1
ATOM 896 C CA . GLY A 1 110 ? -5.604 0.774 21.958 1.00 96.31 110 GLY A CA 1
ATOM 897 C C . GLY A 1 110 ? -6.436 1.612 22.924 1.00 96.31 110 GLY A C 1
ATOM 898 O O . GLY A 1 110 ? -7.009 1.062 23.862 1.00 96.31 110 GLY A O 1
ATOM 899 N N . ILE A 1 111 ? -6.588 2.908 22.636 1.00 96.31 111 ILE A N 1
ATOM 900 C CA . ILE A 1 111 ? -7.408 3.839 23.424 1.00 96.31 111 ILE A CA 1
ATOM 901 C C . ILE A 1 111 ? -8.860 3.354 23.500 1.00 96.31 111 ILE A C 1
ATOM 903 O O . ILE A 1 111 ? -9.415 3.256 24.594 1.00 96.31 111 ILE A O 1
ATOM 907 N N . ILE A 1 112 ? -9.474 3.007 22.361 1.00 95.44 112 ILE A N 1
ATOM 908 C CA . ILE A 1 112 ? -10.867 2.533 22.340 1.00 95.44 112 ILE A CA 1
ATOM 909 C C . ILE A 1 112 ? -11.005 1.225 23.125 1.00 95.44 112 ILE A C 1
ATOM 911 O O . ILE A 1 112 ? -11.915 1.100 23.937 1.00 95.44 112 ILE A O 1
ATOM 915 N N . LYS A 1 113 ? -10.092 0.261 22.945 1.00 95.50 113 LYS A N 1
ATOM 916 C CA . LYS A 1 113 ? -10.122 -0.994 23.713 1.00 95.50 113 LYS A CA 1
ATOM 917 C C . LYS A 1 113 ? -10.020 -0.762 25.220 1.00 95.50 113 LYS A C 1
ATOM 919 O O . LYS A 1 113 ? -10.755 -1.411 25.953 1.00 95.50 113 LYS A O 1
ATOM 924 N N . GLY A 1 114 ? -9.157 0.155 25.664 1.00 96.62 114 GLY A N 1
ATOM 925 C CA . GLY A 1 114 ? -9.047 0.527 27.078 1.00 96.62 114 GLY A CA 1
ATOM 926 C C . GLY A 1 114 ? -10.368 1.067 27.624 1.00 96.62 114 GLY A C 1
ATOM 927 O O . GLY A 1 114 ? -10.899 0.528 28.587 1.00 96.62 114 GLY A O 1
ATOM 928 N N . LYS A 1 115 ? -10.972 2.034 26.922 1.00 96.94 115 LYS A N 1
ATOM 929 C CA . LYS A 1 115 ? -12.287 2.585 27.290 1.00 96.94 115 LYS A CA 1
ATOM 930 C C . LYS A 1 115 ? -13.392 1.525 27.343 1.00 96.94 115 LYS A C 1
ATOM 932 O O . LYS A 1 115 ? -14.256 1.590 28.210 1.00 96.94 115 LYS A O 1
ATOM 937 N N . ILE A 1 116 ? -13.387 0.568 26.411 1.00 96.56 116 ILE A N 1
ATOM 938 C CA . ILE A 1 116 ? -14.355 -0.538 26.385 1.00 96.56 116 ILE A CA 1
ATOM 939 C C . ILE A 1 116 ? -14.164 -1.474 27.583 1.00 96.56 116 ILE A C 1
ATOM 941 O O . ILE A 1 116 ? -15.154 -1.937 28.148 1.00 96.56 116 ILE A O 1
ATOM 945 N N . GLU A 1 117 ? -12.922 -1.762 27.973 1.00 96.31 117 GLU A N 1
ATOM 946 C CA . GLU A 1 117 ? -12.644 -2.577 29.158 1.00 96.31 117 GLU A CA 1
ATOM 947 C C . GLU A 1 117 ? -13.097 -1.864 30.436 1.00 96.31 117 GLU A C 1
ATOM 949 O O . GLU A 1 117 ? -13.818 -2.458 31.239 1.00 96.31 117 GLU A O 1
ATOM 954 N N . ASP A 1 118 ? -12.789 -0.571 30.568 1.00 96.31 118 ASP A N 1
ATOM 955 C CA . ASP A 1 118 ? -13.262 0.253 31.683 1.00 96.31 118 ASP A CA 1
ATOM 956 C C . ASP A 1 118 ? -14.796 0.264 31.742 1.00 96.31 118 ASP A C 1
ATOM 958 O O . ASP A 1 118 ? -15.376 0.001 32.793 1.00 96.31 118 ASP A O 1
ATOM 962 N N . ALA A 1 119 ? -15.478 0.457 30.605 1.00 96.00 119 ALA A N 1
ATOM 963 C CA . ALA A 1 119 ? -16.938 0.399 30.533 1.00 96.00 119 ALA A CA 1
ATOM 964 C C . ALA A 1 119 ? -17.495 -0.951 31.019 1.00 96.00 119 ALA A C 1
ATOM 966 O O . ALA A 1 119 ? -18.468 -0.988 31.770 1.00 96.00 119 ALA A O 1
ATOM 967 N N . ARG A 1 120 ? -16.872 -2.072 30.626 1.00 94.06 120 ARG A N 1
ATOM 968 C CA . ARG A 1 120 ? -17.266 -3.421 31.073 1.00 94.06 120 ARG A CA 1
ATOM 969 C C . ARG A 1 120 ? -17.100 -3.591 32.581 1.00 94.06 120 ARG A C 1
ATOM 971 O O . ARG A 1 120 ? -17.947 -4.227 33.205 1.00 94.06 120 ARG A O 1
ATOM 978 N N . ILE A 1 121 ? -16.024 -3.058 33.158 1.00 95.00 121 ILE A N 1
ATOM 979 C CA . ILE A 1 121 ? -15.789 -3.079 34.608 1.00 95.00 121 ILE A CA 1
ATOM 980 C C . ILE A 1 121 ? -16.847 -2.234 35.319 1.00 95.00 121 ILE A C 1
ATOM 982 O O . ILE A 1 121 ? -17.499 -2.728 36.232 1.00 95.00 121 ILE A O 1
ATOM 986 N N . MET A 1 122 ? -17.102 -1.016 34.843 1.00 94.88 122 MET A N 1
ATOM 987 C CA . MET A 1 122 ? -18.109 -0.125 35.420 1.00 94.88 122 MET A CA 1
ATOM 988 C C . MET A 1 122 ? -19.511 -0.748 35.401 1.00 94.88 122 MET A C 1
ATOM 990 O O . MET A 1 122 ? -20.211 -0.715 36.409 1.00 94.88 122 MET A O 1
ATOM 994 N N . PHE A 1 123 ? -19.917 -1.392 34.303 1.00 93.94 123 PHE A N 1
ATOM 995 C CA . PHE A 1 123 ? -21.196 -2.110 34.275 1.00 93.94 123 PHE A CA 1
ATOM 996 C C . PHE A 1 123 ? -21.241 -3.269 35.281 1.00 93.94 123 PHE A C 1
ATOM 998 O O . PHE A 1 123 ? -22.258 -3.453 35.945 1.00 93.94 123 PHE A O 1
ATOM 1005 N N . LYS A 1 124 ? -20.145 -4.025 35.454 1.00 92.38 124 LYS A N 1
ATOM 1006 C CA . LYS A 1 124 ? -20.063 -5.078 36.487 1.00 92.38 124 LYS A CA 1
ATOM 1007 C C . LYS A 1 124 ? -20.154 -4.519 37.908 1.00 92.38 124 LYS A C 1
ATOM 1009 O O . LYS A 1 124 ? -20.655 -5.207 38.791 1.00 92.38 124 LYS A O 1
ATOM 1014 N N . GLU A 1 125 ? -19.676 -3.298 38.122 1.00 94.88 125 GLU A N 1
ATOM 1015 C CA . GLU A 1 125 ? -19.779 -2.580 39.396 1.00 94.88 125 GLU A CA 1
ATOM 1016 C C . GLU A 1 125 ? -21.147 -1.902 39.605 1.00 94.88 125 GLU A C 1
ATOM 1018 O O . GLU A 1 125 ? -21.390 -1.327 40.664 1.00 94.88 125 GLU A O 1
ATOM 1023 N N . GLY A 1 126 ? -22.064 -2.002 38.634 1.00 92.38 126 GLY A N 1
ATOM 1024 C CA . GLY A 1 126 ? -23.430 -1.486 38.738 1.00 92.38 126 GLY A CA 1
ATOM 1025 C C . GLY A 1 126 ? -23.590 -0.018 38.340 1.00 92.38 126 GLY A C 1
ATOM 1026 O O . GLY A 1 126 ? -24.564 0.615 38.739 1.00 92.38 126 GLY A O 1
ATOM 1027 N N . PHE A 1 127 ? -22.652 0.547 37.574 1.00 93.06 127 PHE A N 1
ATOM 1028 C CA . PHE A 1 127 ? -22.796 1.904 37.047 1.00 93.06 127 PHE A CA 1
ATOM 1029 C C . PHE A 1 127 ? -23.876 1.964 35.959 1.00 93.06 127 PHE A C 1
ATOM 1031 O O . PHE A 1 127 ? -23.896 1.151 35.034 1.00 93.06 127 PHE A O 1
ATOM 1038 N N . GLU A 1 128 ? -24.731 2.984 36.044 1.00 93.56 128 GLU A N 1
ATOM 1039 C CA . GLU A 1 128 ? -25.756 3.283 35.041 1.00 93.56 128 GLU A CA 1
ATOM 1040 C C . GLU A 1 128 ? -25.145 3.701 33.694 1.00 93.56 128 GLU A C 1
ATOM 1042 O O . GLU A 1 128 ? -24.059 4.292 33.624 1.00 93.56 128 GLU A O 1
ATOM 1047 N N . LEU A 1 129 ? -25.880 3.437 32.608 1.00 92.56 129 LEU A N 1
ATOM 1048 C CA . LEU A 1 129 ? -25.442 3.704 31.234 1.00 92.56 129 LEU A CA 1
ATOM 1049 C C . LEU A 1 129 ? -25.020 5.164 31.015 1.00 92.56 129 LEU A C 1
ATOM 1051 O O . LEU A 1 129 ? -23.977 5.413 30.412 1.00 92.56 129 LEU A O 1
ATOM 1055 N N . ASP A 1 130 ? -25.783 6.135 31.524 1.00 95.81 130 ASP A N 1
ATOM 1056 C CA . ASP A 1 130 ? -25.463 7.559 31.360 1.00 95.81 130 ASP A CA 1
ATOM 1057 C C . ASP A 1 130 ? -24.116 7.926 32.008 1.00 95.81 130 ASP A C 1
ATOM 1059 O O . ASP A 1 130 ? -23.366 8.751 31.476 1.00 95.81 130 ASP A O 1
ATOM 1063 N N . VAL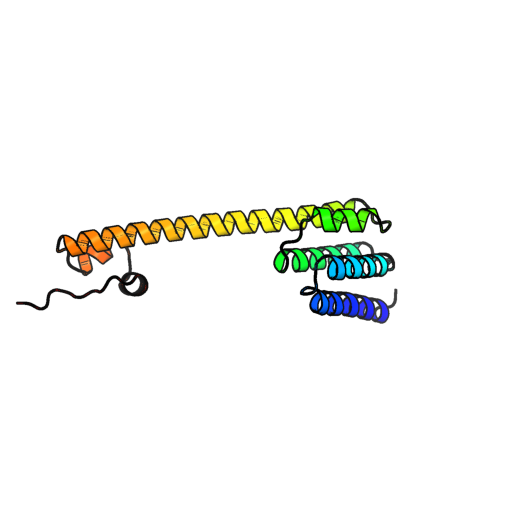 A 1 131 ? -23.788 7.294 33.142 1.00 96.19 131 VAL A N 1
ATOM 1064 C CA . VAL A 1 131 ? -22.539 7.513 33.872 1.00 96.19 131 VAL A CA 1
ATOM 1065 C C . VAL A 1 131 ? -21.370 6.916 33.100 1.00 96.19 131 VAL A C 1
ATOM 1067 O O . VAL A 1 131 ? -20.351 7.587 32.928 1.00 96.19 131 VAL A O 1
ATOM 1070 N N . VAL A 1 132 ? -21.526 5.692 32.588 1.00 95.44 132 VAL A N 1
ATOM 1071 C CA . VAL A 1 132 ? -20.499 5.017 31.783 1.00 95.44 132 VAL A CA 1
ATOM 1072 C C . VAL A 1 132 ? -20.189 5.810 30.515 1.00 95.44 132 VAL A C 1
ATOM 1074 O O . VAL A 1 132 ? -19.018 6.090 30.251 1.00 95.44 132 VAL A O 1
ATOM 1077 N N . LEU A 1 133 ? -21.209 6.238 29.762 1.00 96.31 133 LEU A N 1
ATOM 1078 C CA . LEU A 1 133 ? -21.024 7.040 28.545 1.00 96.31 133 LEU A CA 1
ATOM 1079 C C . LEU A 1 133 ? -20.322 8.370 28.855 1.00 96.31 133 LEU A C 1
ATOM 1081 O O . LEU A 1 133 ? -19.385 8.758 28.159 1.00 96.31 133 LEU A O 1
ATOM 1085 N N . ARG A 1 134 ? -20.719 9.047 29.940 1.00 96.94 134 ARG A N 1
ATOM 1086 C CA . ARG A 1 134 ? -20.125 10.325 30.359 1.00 96.94 134 ARG A CA 1
ATOM 1087 C C . ARG A 1 134 ? -18.657 10.195 30.775 1.00 96.94 134 ARG A C 1
ATOM 1089 O O . ARG A 1 134 ? -17.870 11.078 30.448 1.00 96.94 134 ARG A O 1
ATOM 1096 N N . ILE A 1 135 ? -18.289 9.137 31.500 1.00 96.62 135 ILE A N 1
ATOM 1097 C CA . ILE A 1 135 ? -16.920 8.942 32.010 1.00 96.62 135 ILE A CA 1
ATOM 1098 C C . ILE A 1 135 ? -15.984 8.442 30.909 1.00 96.62 135 ILE A C 1
ATOM 1100 O O . ILE A 1 135 ? -14.896 8.984 30.724 1.00 96.62 135 ILE A O 1
ATOM 1104 N N . THR A 1 136 ? -16.402 7.426 30.156 1.00 95.25 136 THR A N 1
ATOM 1105 C CA . THR A 1 136 ? -15.565 6.825 29.104 1.00 95.25 136 THR A CA 1
ATOM 1106 C C . THR A 1 136 ? -15.519 7.688 27.839 1.00 95.25 136 THR A C 1
ATOM 1108 O O . THR A 1 136 ? -14.584 7.593 27.034 1.00 95.25 136 THR A O 1
ATOM 1111 N N . GLY A 1 137 ? -16.519 8.556 27.653 1.00 95.88 137 GLY A N 1
ATOM 1112 C CA . GLY A 1 137 ? -16.718 9.322 26.427 1.00 95.88 137 GLY A CA 1
ATOM 1113 C C . GLY A 1 137 ? -17.031 8.434 25.222 1.00 95.88 137 GLY A C 1
ATOM 1114 O O . GLY A 1 137 ? -16.767 8.850 24.097 1.00 95.88 137 GLY A O 1
ATOM 1115 N N . LEU A 1 138 ? -17.497 7.205 25.457 1.00 95.62 138 LEU A N 1
ATOM 1116 C CA . LEU A 1 138 ? -17.994 6.307 24.422 1.00 95.62 138 LEU A CA 1
ATOM 1117 C C . LEU A 1 138 ? -19.443 6.649 24.081 1.00 95.62 138 LEU A C 1
ATOM 1119 O O . LEU A 1 138 ? -20.187 7.201 24.891 1.00 95.62 138 LEU A O 1
ATOM 1123 N N . THR A 1 139 ? -19.853 6.263 22.884 1.00 94.69 139 THR A N 1
ATOM 1124 C CA . THR A 1 139 ? -21.245 6.241 22.444 1.00 94.69 139 THR A CA 1
ATOM 1125 C C . THR A 1 139 ? -21.870 4.868 22.683 1.00 94.69 139 THR A C 1
ATOM 1127 O O . THR A 1 139 ? -21.183 3.847 22.762 1.00 94.69 139 THR A O 1
ATOM 1130 N N . GLU A 1 140 ? -23.203 4.806 22.731 1.00 92.31 140 GLU A N 1
ATOM 1131 C CA . GLU A 1 140 ? -23.901 3.516 22.786 1.00 92.31 140 GLU A CA 1
ATOM 1132 C C . GLU A 1 140 ? -23.582 2.619 21.586 1.00 92.31 140 GLU A C 1
ATOM 1134 O O . GLU A 1 140 ? -23.551 1.398 21.725 1.00 92.31 140 GLU A O 1
ATOM 1139 N N . GLN A 1 141 ? -23.374 3.210 20.404 1.00 92.00 141 GLN A N 1
ATOM 1140 C CA . GLN A 1 141 ? -23.050 2.446 19.204 1.00 92.00 141 GLN A CA 1
ATOM 1141 C C . GLN A 1 141 ? -21.671 1.800 19.330 1.00 92.00 141 GLN A C 1
ATOM 1143 O O . GLN A 1 141 ? -21.544 0.614 19.057 1.00 92.00 141 GLN A O 1
ATOM 1148 N N . GLU A 1 142 ? -20.669 2.529 19.829 1.00 92.75 142 GLU A N 1
ATOM 1149 C CA . GLU A 1 142 ? -19.341 1.963 20.090 1.00 92.75 142 GLU A CA 1
ATOM 1150 C C . GLU A 1 142 ? -19.401 0.832 21.125 1.00 92.75 142 GLU A C 1
ATOM 1152 O O . GLU A 1 142 ? -18.753 -0.194 20.950 1.00 92.75 142 GLU A O 1
ATOM 1157 N N . LEU A 1 143 ? -20.222 0.951 22.172 1.00 93.81 143 LEU A N 1
ATOM 1158 C CA . LEU A 1 143 ? -20.431 -0.154 23.116 1.00 93.81 143 LEU A CA 1
ATOM 1159 C C . LEU A 1 143 ? -21.017 -1.394 22.416 1.00 93.81 143 LEU A C 1
ATOM 1161 O O . LEU A 1 143 ? -20.505 -2.503 22.595 1.00 93.81 143 LEU A O 1
ATOM 1165 N N . LYS A 1 144 ? -22.039 -1.210 21.571 1.00 90.50 144 LYS A N 1
ATOM 1166 C CA . LYS A 1 144 ? -22.689 -2.293 20.809 1.00 90.50 144 LYS A CA 1
ATOM 1167 C C . LYS A 1 144 ? -21.744 -2.941 19.795 1.00 90.50 144 LYS A C 1
ATOM 1169 O O . LYS A 1 144 ? -21.669 -4.167 19.744 1.00 90.50 144 LYS A O 1
ATOM 1174 N N . ASP A 1 145 ? -20.988 -2.143 19.043 1.00 92.31 145 ASP A N 1
ATOM 1175 C CA . ASP A 1 145 ? -20.023 -2.608 18.036 1.00 92.31 145 ASP A CA 1
ATOM 1176 C C . ASP A 1 145 ? -18.924 -3.481 18.657 1.00 92.31 145 ASP A C 1
ATOM 1178 O O . ASP A 1 145 ? -18.409 -4.405 18.027 1.00 92.31 145 ASP A O 1
ATOM 1182 N N . TYR A 1 146 ? -18.597 -3.221 19.923 1.00 90.00 146 TYR A N 1
ATOM 1183 C CA . TYR A 1 146 ? -17.630 -3.986 20.706 1.00 90.00 146 TYR A CA 1
ATOM 1184 C C . TYR A 1 146 ? -18.279 -5.063 21.595 1.00 90.00 146 TYR A C 1
ATOM 1186 O O . TYR A 1 146 ? -17.629 -5.600 22.501 1.00 90.00 146 TYR A O 1
ATOM 1194 N N . GLY A 1 147 ? -19.547 -5.407 21.342 1.00 86.38 147 GLY A N 1
ATOM 1195 C CA . GLY A 1 147 ? -20.256 -6.502 22.005 1.00 86.38 147 GLY A CA 1
ATOM 1196 C C . GLY A 1 147 ? -20.478 -6.284 23.502 1.00 86.38 147 GLY A C 1
ATOM 1197 O O . GLY A 1 147 ? -20.525 -7.250 24.264 1.00 86.38 147 GLY A O 1
ATOM 1198 N N . VAL A 1 148 ? -20.549 -5.029 23.950 1.00 84.94 148 VAL A N 1
ATOM 1199 C CA . VAL A 1 148 ? -20.995 -4.684 25.301 1.00 84.94 148 VAL A CA 1
ATOM 1200 C C . VAL A 1 148 ? -22.518 -4.599 25.259 1.00 84.94 148 VAL A C 1
ATOM 1202 O O . VAL A 1 148 ? -23.093 -3.615 24.793 1.00 84.94 148 VAL A O 1
ATOM 1205 N N . HIS A 1 149 ? -23.178 -5.676 25.683 1.00 70.06 149 HIS A N 1
ATOM 1206 C CA . HIS A 1 149 ? -24.634 -5.733 25.739 1.00 70.06 149 HIS A CA 1
ATOM 1207 C C . HIS A 1 149 ? -25.145 -4.822 26.857 1.00 70.06 149 HIS A C 1
ATOM 1209 O O . HIS A 1 149 ? -24.857 -5.040 28.030 1.00 70.06 149 HIS A O 1
ATOM 1215 N N . LEU A 1 150 ? -25.909 -3.800 26.467 1.00 65.31 150 LEU A N 1
ATOM 1216 C CA . LEU A 1 150 ? -26.540 -2.812 27.346 1.00 65.31 150 LEU A CA 1
ATOM 1217 C C . LEU A 1 150 ? -27.786 -3.380 28.042 1.00 65.31 150 LEU A C 1
ATOM 1219 O O . LEU A 1 150 ? -28.813 -2.708 28.109 1.00 65.31 150 LEU A O 1
ATOM 1223 N N . GLU A 1 151 ? -27.746 -4.633 28.498 1.00 53.28 151 GLU A N 1
ATOM 1224 C CA . GLU A 1 151 ? -28.852 -5.208 29.264 1.00 53.28 151 GLU A CA 1
ATOM 1225 C C . GLU A 1 151 ? -28.873 -4.563 30.651 1.00 53.28 151 GLU A C 1
ATOM 1227 O O . GLU A 1 151 ? -28.280 -5.040 31.614 1.00 53.28 151 GLU A O 1
ATOM 1232 N N . ILE A 1 152 ? -29.540 -3.414 30.716 1.00 49.12 152 ILE A N 1
ATOM 1233 C CA . ILE A 1 152 ? -29.903 -2.745 31.952 1.00 49.12 152 ILE A CA 1
ATOM 1234 C C . ILE A 1 152 ? -30.843 -3.690 32.699 1.00 49.12 152 ILE A C 1
ATOM 1236 O O . ILE A 1 152 ? -31.844 -4.160 32.147 1.00 49.12 152 ILE A O 1
ATOM 1240 N N . CYS A 1 153 ? -30.497 -3.947 33.959 1.00 41.41 153 CYS A N 1
ATOM 1241 C CA . CYS A 1 153 ? -31.348 -4.505 34.995 1.00 41.41 153 CYS A CA 1
ATOM 1242 C C . CYS A 1 153 ? -32.799 -4.020 34.851 1.00 41.41 153 CYS A C 1
ATOM 1244 O O . CYS A 1 153 ? -33.167 -2.945 35.313 1.00 41.41 153 CYS A O 1
ATOM 1246 N N . SER A 1 154 ? -33.643 -4.843 34.237 1.00 36.97 154 SER A N 1
ATOM 1247 C CA . SER A 1 154 ? -35.099 -4.749 34.331 1.00 36.97 154 SER A CA 1
ATOM 1248 C C . SER A 1 154 ? -35.587 -5.829 35.289 1.00 36.97 154 SER A C 1
ATOM 1250 O O . SER A 1 154 ? -36.359 -6.712 34.932 1.00 36.97 154 SER A O 1
ATOM 1252 N N . GLN A 1 155 ? -35.102 -5.774 36.527 1.00 36.00 155 GLN A N 1
ATOM 1253 C CA . GLN A 1 155 ? -35.762 -6.428 37.652 1.00 36.00 155 GLN A CA 1
ATOM 1254 C C . GLN A 1 155 ? -35.908 -5.394 38.763 1.00 36.00 155 GLN A C 1
ATOM 1256 O O . GLN A 1 155 ? -34.985 -5.155 39.538 1.00 36.00 155 GLN A O 1
ATOM 1261 N N . GLY A 1 156 ? -37.059 -4.717 38.724 1.00 37.56 156 GLY A N 1
ATOM 1262 C CA . GLY A 1 156 ? -37.647 -4.084 39.900 1.00 37.56 156 GLY A CA 1
ATOM 1263 C C . GLY A 1 156 ? -38.299 -5.113 40.812 1.00 37.56 156 GLY A C 1
ATOM 1264 O O . GLY A 1 156 ? -38.472 -6.274 40.372 1.00 37.56 156 GLY A O 1
#

Organism: NCBI:txid1001599

Sequence (156 aa):
MDLNRLESITLRVILGVVQKIWEGDASFLGYLGEVFELLTGLKNESKRVEIFQKLFLYIFNVREIEPTEITNLLSHSRFNREYEDLAMTTAEKLRKEGEIKGEMKGELKGIIKGKIEDARIMFKEGFELDVVLRITGLTEQELKDYGVHLEICSQG

Secondary structure (DSSP, 8-state):
--HHHHHHHHHHHHHHHHHHTTS-HHHHHHHHHHHHHHHHT-S-HHHHHHHHHHHHHHHHHH----HHHHHHHHHTTT--HHHHHHHHHHHHHHHHHHHHHHHHHHHHHHHHHHHHHHHHHHHHTT--HHHHHHHH---HHHHHHTT---------

Nearest PDB structures (foldseek):
  7k36-assembly1_I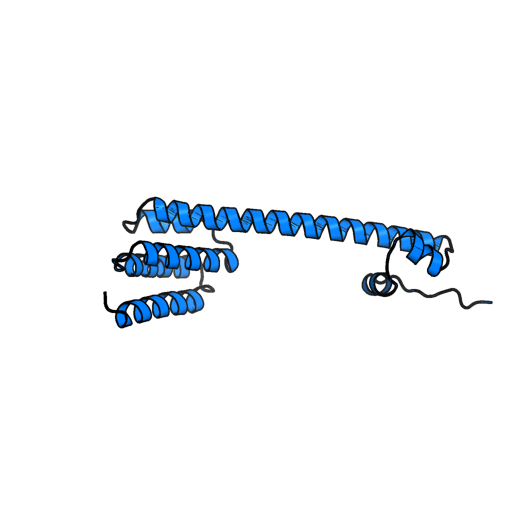  TM=2.405E-01  e=4.777E+00  Homo sapiens
  6w08-assembly1_A  TM=1.912E-01  e=6.209E+00  Vibrio cholerae O1 biovar El Tor str. N16961

Solvent-accessible surface area (backbone atoms only — not comparable to full-atom values): 9043 Å² total; per-residue (Å²): 132,60,66,71,60,52,53,55,49,52,51,50,49,53,53,50,47,68,71,35,73,80,51,60,68,72,61,33,52,55,52,49,48,54,49,49,57,58,50,70,70,48,87,52,58,71,61,41,51,54,51,49,54,54,48,46,51,52,47,60,73,77,39,101,64,62,53,64,64,55,33,56,53,39,70,74,61,84,54,60,68,70,58,41,52,50,40,44,52,50,49,53,50,52,51,54,54,48,50,55,53,48,49,54,53,48,51,54,51,49,54,52,51,51,39,53,52,54,44,55,51,39,48,74,74,67,51,53,70,72,58,43,31,68,72,58,69,52,52,73,64,59,37,50,77,70,68,48,78,82,78,68,88,86,73,131